Protein AF-A0A968XFL8-F1 (afdb_monomer_lite)

Sequence (64 aa):
HLYLASEENERQIEAVLADHGEWSIDRPDPRSCVAAFISKSGWVQVVPHQQEMDGFFMVRLKKA

Structure (mmCIF, N/CA/C/O backbone):
data_AF-A0A968XFL8-F1
#
_entry.id   AF-A0A968XFL8-F1
#
loop_
_atom_site.group_PDB
_atom_site.id
_atom_site.type_symbol
_atom_site.label_atom_id
_atom_site.label_alt_id
_atom_site.label_comp_id
_atom_site.label_asym_id
_atom_site.label_entity_id
_atom_site.label_seq_id
_atom_site.pdbx_PDB_ins_code
_atom_site.Cartn_x
_atom_site.Cartn_y
_atom_site.Cartn_z
_atom_site.occupancy
_atom_site.B_iso_or_equiv
_atom_site.auth_seq_id
_atom_site.auth_comp_id
_atom_site.auth_asym_id
_atom_site.auth_atom_id
_atom_sit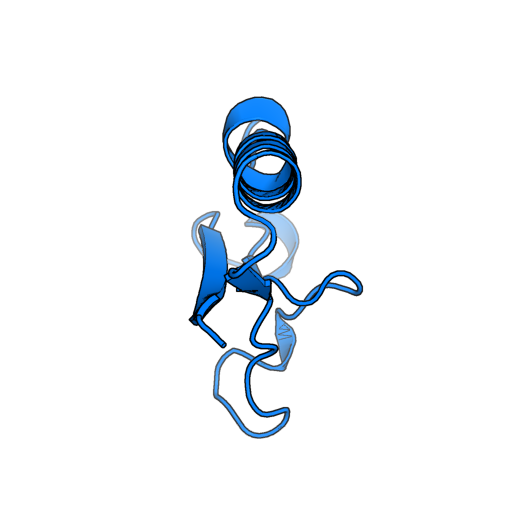e.pdbx_PDB_model_num
ATOM 1 N N . HIS A 1 1 ? 17.637 4.689 -12.012 1.00 50.19 1 HIS A N 1
ATOM 2 C CA . HIS A 1 1 ? 17.647 3.897 -10.762 1.00 50.19 1 HIS A CA 1
ATOM 3 C C . HIS A 1 1 ? 17.130 4.738 -9.584 1.00 50.19 1 HIS A C 1
ATOM 5 O O . HIS A 1 1 ? 17.781 4.803 -8.557 1.00 50.19 1 HIS A O 1
ATOM 11 N N . LEU A 1 2 ? 15.975 5.397 -9.754 1.00 54.28 2 LEU A N 1
ATOM 12 C CA . LEU A 1 2 ? 15.226 6.158 -8.739 1.00 54.28 2 LEU A CA 1
ATOM 13 C C . LEU A 1 2 ? 13.815 6.337 -9.324 1.00 54.28 2 LEU A C 1
ATOM 15 O O . LEU A 1 2 ? 13.498 7.381 -9.872 1.00 54.28 2 LEU A O 1
ATOM 19 N N . TYR A 1 3 ? 13.025 5.266 -9.378 1.00 58.19 3 TYR A N 1
ATOM 20 C CA . TYR A 1 3 ? 11.652 5.357 -9.906 1.00 58.19 3 TYR A CA 1
ATOM 21 C C . TYR A 1 3 ? 10.603 5.342 -8.794 1.00 58.19 3 TYR A C 1
ATOM 23 O O . TYR A 1 3 ? 9.482 5.781 -9.008 1.00 58.19 3 TYR A O 1
ATOM 31 N N . LEU A 1 4 ? 10.981 4.875 -7.602 1.00 62.16 4 LEU A N 1
ATOM 32 C CA . LEU A 1 4 ? 10.158 4.837 -6.401 1.00 62.16 4 LEU A CA 1
ATOM 33 C C . LEU A 1 4 ? 11.098 4.979 -5.201 1.00 62.16 4 LEU A C 1
ATOM 35 O O . LEU A 1 4 ? 11.759 4.015 -4.816 1.00 62.16 4 LEU A O 1
ATOM 39 N N . ALA A 1 5 ? 11.233 6.184 -4.654 1.00 73.56 5 ALA A N 1
ATOM 40 C CA . ALA A 1 5 ? 12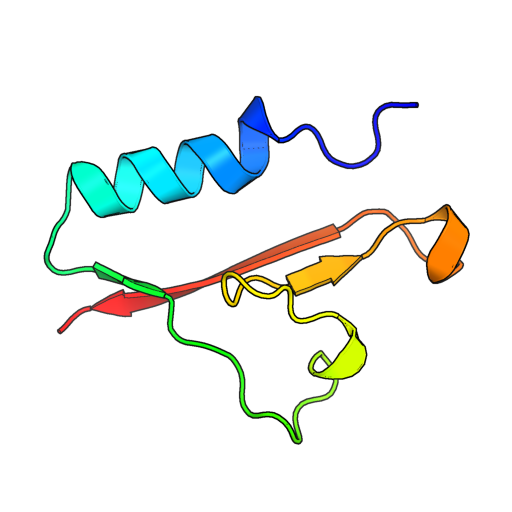.013 6.385 -3.441 1.00 73.56 5 ALA A CA 1
ATOM 41 C C . ALA A 1 5 ? 11.183 5.914 -2.237 1.00 73.56 5 ALA A C 1
ATOM 43 O O . ALA A 1 5 ? 10.195 6.550 -1.873 1.00 73.56 5 ALA A O 1
ATOM 44 N N . SER A 1 6 ? 11.574 4.801 -1.602 1.00 72.38 6 SER A N 1
ATOM 45 C CA . SER A 1 6 ? 10.886 4.283 -0.404 1.00 72.38 6 SER A CA 1
ATOM 46 C C . SER A 1 6 ? 10.796 5.311 0.733 1.00 72.38 6 SER A C 1
ATOM 48 O O . SER A 1 6 ? 9.886 5.236 1.554 1.00 72.38 6 SER A O 1
ATOM 50 N N . GLU A 1 7 ? 11.707 6.288 0.773 1.00 72.44 7 GLU A N 1
ATOM 51 C CA . GLU A 1 7 ? 11.716 7.370 1.764 1.00 72.44 7 GLU A CA 1
ATOM 52 C C . GLU A 1 7 ? 10.579 8.391 1.571 1.00 72.44 7 GLU A C 1
ATOM 54 O O . GLU A 1 7 ? 10.030 8.894 2.552 1.00 72.44 7 GLU A O 1
ATOM 59 N N . GLU A 1 8 ? 10.177 8.643 0.323 1.00 77.94 8 GLU A N 1
ATOM 60 C CA . GLU A 1 8 ? 9.059 9.537 -0.014 1.00 77.94 8 GLU A CA 1
ATOM 61 C C . GLU A 1 8 ? 7.705 8.811 0.007 1.00 77.94 8 GLU A C 1
ATOM 63 O O . GLU A 1 8 ? 6.671 9.439 0.211 1.00 77.94 8 GLU A O 1
ATOM 68 N N . ASN A 1 9 ? 7.706 7.486 -0.163 1.00 85.56 9 ASN A N 1
ATOM 69 C CA . ASN A 1 9 ? 6.488 6.688 -0.293 1.00 85.56 9 ASN A CA 1
ATOM 70 C C . ASN A 1 9 ? 6.187 5.888 0.981 1.00 85.56 9 ASN A C 1
ATOM 72 O O . ASN A 1 9 ? 5.437 6.325 1.851 1.00 85.56 9 ASN A O 1
ATOM 76 N N . GLU A 1 10 ? 6.783 4.704 1.101 1.00 88.00 10 GLU A N 1
ATOM 77 C CA . GLU A 1 10 ? 6.476 3.722 2.146 1.00 88.00 10 GLU A CA 1
ATOM 78 C C . GLU A 1 10 ? 6.707 4.306 3.543 1.00 88.00 10 GLU A C 1
ATOM 80 O O . GLU A 1 10 ? 5.822 4.230 4.394 1.00 88.00 10 GLU A O 1
ATOM 85 N N . ARG A 1 11 ? 7.837 4.996 3.749 1.00 88.38 11 ARG A N 1
ATOM 86 C CA . ARG A 1 11 ? 8.174 5.616 5.040 1.00 88.38 11 ARG A CA 1
ATOM 87 C C . ARG A 1 11 ? 7.216 6.725 5.460 1.00 88.38 11 ARG A C 1
ATOM 89 O O . ARG A 1 11 ? 6.946 6.859 6.650 1.00 88.38 11 ARG A O 1
ATOM 96 N N . GLN A 1 12 ? 6.695 7.509 4.516 1.00 89.81 12 GLN A N 1
ATOM 97 C CA . GLN A 1 12 ? 5.708 8.544 4.836 1.00 89.81 12 GLN A CA 1
ATOM 98 C C . GLN A 1 12 ? 4.393 7.908 5.293 1.00 89.81 12 GLN A C 1
ATOM 100 O O . GLN A 1 12 ? 3.795 8.353 6.269 1.00 89.81 12 GLN A O 1
ATOM 105 N N . ILE A 1 13 ? 3.969 6.825 4.637 1.00 91.38 13 ILE A N 1
ATOM 106 C CA . ILE A 1 13 ? 2.755 6.099 5.024 1.00 91.38 13 ILE A CA 1
ATOM 107 C C . ILE A 1 13 ? 2.927 5.410 6.377 1.00 91.38 13 ILE A C 1
ATOM 109 O O . ILE A 1 13 ? 2.031 5.491 7.214 1.00 91.38 13 ILE A O 1
ATOM 113 N N . GLU A 1 14 ? 4.075 4.783 6.627 1.00 91.25 14 GLU A N 1
ATOM 114 C CA . GLU A 1 14 ? 4.397 4.198 7.932 1.00 91.25 14 GLU A CA 1
ATOM 115 C C . GLU A 1 14 ? 4.374 5.250 9.049 1.00 91.25 14 GLU A C 1
ATOM 117 O O . GLU A 1 14 ? 3.792 4.999 10.103 1.00 91.25 14 GLU A O 1
ATOM 122 N N . ALA A 1 15 ? 4.933 6.442 8.810 1.00 91.50 15 ALA A N 1
ATOM 123 C CA . ALA A 1 15 ? 4.905 7.542 9.772 1.00 91.50 15 ALA A CA 1
ATOM 124 C C . ALA A 1 15 ? 3.474 8.029 1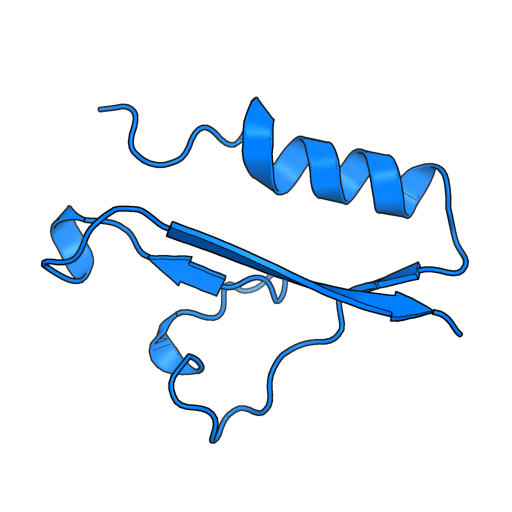0.060 1.00 91.50 15 ALA A C 1
ATOM 126 O O . ALA A 1 15 ? 3.105 8.174 11.223 1.00 91.50 15 ALA A O 1
ATOM 127 N N . VAL A 1 16 ? 2.646 8.216 9.025 1.00 90.62 16 VAL A N 1
ATOM 128 C CA . VAL A 1 16 ? 1.238 8.631 9.183 1.00 90.62 16 VAL A CA 1
ATOM 129 C C . VAL A 1 16 ? 0.440 7.604 9.987 1.00 90.62 16 VAL A C 1
ATOM 131 O O . VAL A 1 16 ? -0.328 7.981 10.867 1.00 90.62 16 VAL A O 1
ATOM 134 N N . LEU A 1 17 ? 0.622 6.310 9.714 1.00 92.44 17 LEU A N 1
ATOM 135 C CA . LEU A 1 17 ? -0.075 5.242 10.437 1.00 92.44 17 LEU A CA 1
ATOM 136 C C . LEU A 1 17 ? 0.401 5.108 11.890 1.00 92.44 17 LEU A C 1
ATOM 138 O O . LEU A 1 17 ? -0.384 4.713 12.751 1.00 92.44 17 LEU A O 1
ATOM 142 N N . ALA A 1 18 ? 1.668 5.426 12.167 1.00 92.19 18 ALA A N 1
ATOM 143 C CA . ALA A 1 18 ? 2.215 5.425 13.520 1.00 92.19 18 ALA A CA 1
ATOM 144 C C . ALA A 1 18 ? 1.718 6.617 14.355 1.00 92.19 18 ALA A C 1
ATOM 146 O O . ALA A 1 18 ? 1.438 6.444 15.540 1.00 92.19 18 ALA A O 1
ATOM 147 N N . ASP A 1 19 ? 1.595 7.802 13.749 1.00 94.31 19 ASP A N 1
ATOM 148 C CA . ASP A 1 19 ? 1.145 9.023 14.434 1.00 94.31 19 ASP A CA 1
ATOM 149 C C . ASP A 1 19 ? -0.387 9.084 14.580 1.00 94.31 19 ASP A C 1
ATOM 151 O O . ASP A 1 19 ? -0.912 9.625 15.553 1.00 94.31 19 ASP A O 1
ATOM 155 N N . HIS A 1 20 ? -1.122 8.462 13.651 1.00 90.94 20 HIS A N 1
ATOM 156 C CA . HIS A 1 20 ? -2.582 8.499 13.616 1.00 90.94 20 HIS A CA 1
ATOM 157 C C . HIS A 1 20 ? -3.207 7.097 13.575 1.00 90.94 20 HIS A C 1
ATOM 159 O O . HIS A 1 20 ? -3.634 6.606 12.526 1.00 90.94 20 HIS A O 1
ATOM 165 N N . GLY A 1 21 ? -3.329 6.473 14.751 1.00 90.00 21 GLY A N 1
ATOM 166 C CA . GLY A 1 21 ? -3.838 5.102 14.910 1.00 90.00 21 GLY A CA 1
ATOM 167 C C . GLY A 1 21 ? -5.297 4.870 14.485 1.00 90.00 21 GLY A C 1
ATOM 168 O O . GLY A 1 21 ? -5.742 3.727 14.419 1.00 90.00 21 GLY A O 1
ATOM 169 N N . GLU A 1 22 ? -6.058 5.926 14.188 1.00 94.69 22 GLU A N 1
ATOM 170 C CA . GLU A 1 22 ? -7.395 5.828 13.582 1.00 94.69 22 GLU A CA 1
ATOM 171 C C . GLU A 1 22 ? -7.383 5.454 12.091 1.00 94.69 22 GLU A C 1
ATOM 173 O O . GLU A 1 22 ? -8.423 5.073 11.547 1.00 94.69 22 GLU A O 1
ATOM 178 N N . TRP A 1 23 ? -6.239 5.600 11.417 1.00 95.06 23 TRP A N 1
ATOM 179 C CA . TRP A 1 23 ? -6.091 5.273 10.008 1.00 95.06 23 TRP A CA 1
ATOM 180 C C . TRP A 1 23 ? -5.543 3.865 9.839 1.00 95.06 23 TRP A C 1
ATOM 182 O O . TRP A 1 23 ? -4.685 3.393 10.579 1.00 95.06 23 TRP A O 1
ATOM 192 N N . SER A 1 24 ? -6.024 3.189 8.805 1.00 94.25 24 SER A N 1
ATOM 193 C CA . SER A 1 24 ? -5.503 1.892 8.388 1.00 94.25 24 SER A CA 1
ATOM 194 C C . SER A 1 24 ? -5.431 1.813 6.871 1.00 94.25 24 SER A C 1
ATOM 196 O O . SER A 1 24 ? -6.173 2.500 6.160 1.00 94.25 24 SER A O 1
ATOM 198 N N . ILE A 1 25 ? -4.535 0.962 6.365 1.00 94.69 25 ILE A N 1
ATOM 199 C CA . ILE A 1 25 ? -4.469 0.666 4.933 1.00 94.69 25 ILE A CA 1
ATOM 200 C C . ILE A 1 25 ? -5.749 -0.065 4.535 1.00 94.69 25 ILE A C 1
ATOM 202 O O . ILE A 1 25 ? -6.052 -1.156 5.026 1.00 94.69 25 ILE A O 1
ATOM 206 N N . ASP A 1 26 ? -6.487 0.528 3.606 1.00 94.75 26 ASP A N 1
ATOM 207 C CA . ASP A 1 26 ? -7.650 -0.094 3.004 1.00 94.75 26 ASP A CA 1
ATOM 208 C C . ASP A 1 26 ? -7.254 -0.785 1.705 1.00 94.75 26 ASP A C 1
ATOM 210 O O . ASP A 1 26 ? -7.209 -0.180 0.631 1.00 94.75 26 ASP A O 1
ATOM 214 N N . ARG A 1 27 ? -6.934 -2.074 1.827 1.00 93.06 27 ARG A N 1
ATOM 215 C CA . ARG A 1 27 ? -6.458 -2.888 0.710 1.00 93.06 27 ARG A CA 1
ATOM 216 C C . ARG A 1 27 ? -7.488 -2.870 -0.438 1.00 93.06 27 ARG A C 1
ATOM 218 O O . ARG A 1 27 ? -8.656 -3.178 -0.186 1.00 93.06 27 ARG A O 1
ATOM 225 N N . PRO A 1 28 ? -7.094 -2.531 -1.682 1.00 90.12 28 PRO A N 1
ATOM 226 C CA . PRO A 1 28 ? -8.026 -2.520 -2.808 1.00 90.12 28 PRO A CA 1
ATOM 227 C C . PRO A 1 28 ? -8.651 -3.902 -3.065 1.00 90.12 28 PRO A C 1
ATOM 229 O O . PRO A 1 28 ? -8.041 -4.928 -2.762 1.00 90.12 28 PRO A O 1
ATOM 232 N N . ASP A 1 29 ? -9.860 -3.930 -3.646 1.00 90.94 29 ASP A N 1
ATOM 233 C CA . ASP A 1 29 ? -10.543 -5.184 -4.010 1.00 90.94 29 ASP A CA 1
ATOM 234 C C . ASP A 1 29 ? -9.645 -5.995 -4.973 1.00 90.94 29 ASP A C 1
ATOM 236 O O . ASP A 1 29 ? -9.156 -5.426 -5.959 1.00 90.94 29 ASP A O 1
ATOM 240 N N . PRO A 1 30 ? -9.438 -7.306 -4.746 1.00 87.81 30 PRO A N 1
ATOM 241 C CA . PRO A 1 30 ? -8.667 -8.170 -5.645 1.00 87.81 30 PRO A CA 1
ATOM 242 C C . PRO A 1 30 ? -9.191 -8.249 -7.089 1.00 87.81 30 PRO A C 1
ATOM 244 O O . PRO A 1 30 ? -8.487 -8.738 -7.965 1.00 87.81 30 PRO A O 1
ATOM 247 N N . ARG A 1 31 ? -10.418 -7.794 -7.355 1.00 91.62 31 ARG A N 1
ATOM 248 C CA . ARG A 1 31 ? -11.026 -7.703 -8.694 1.00 91.62 31 ARG A CA 1
ATOM 249 C C . ARG A 1 31 ? -10.869 -6.320 -9.332 1.00 91.62 31 ARG A C 1
ATOM 251 O O . ARG A 1 31 ? -11.352 -6.105 -10.439 1.00 91.62 31 ARG A O 1
ATOM 258 N N . SER A 1 32 ? -10.254 -5.364 -8.636 1.00 89.25 32 SER A N 1
ATOM 259 C CA . SER A 1 32 ? -10.000 -4.026 -9.175 1.00 89.25 32 SER A CA 1
ATOM 260 C C . SER A 1 32 ? -8.921 -4.049 -10.260 1.00 89.25 32 SER A C 1
ATOM 262 O O . SER A 1 32 ? -8.073 -4.938 -10.301 1.00 89.25 32 SER A O 1
ATOM 264 N N . CYS A 1 33 ? -8.904 -3.027 -11.119 1.00 89.81 33 CYS A N 1
ATOM 265 C CA . CYS A 1 33 ? -7.892 -2.889 -12.171 1.00 89.81 33 CYS A CA 1
ATOM 266 C C . CYS A 1 33 ? -6.455 -2.763 -11.633 1.00 89.81 33 CYS A C 1
ATOM 268 O O . CYS A 1 33 ? -5.508 -3.020 -12.368 1.00 89.81 33 CYS A O 1
ATOM 270 N N . VAL A 1 34 ? -6.288 -2.403 -10.356 1.00 90.25 34 VAL A N 1
ATOM 271 C CA . VAL A 1 34 ? -4.977 -2.265 -9.709 1.00 90.25 34 VAL A CA 1
ATOM 272 C C . VAL A 1 34 ? -4.520 -3.533 -8.988 1.00 90.25 34 VAL A C 1
ATOM 274 O O . VAL A 1 34 ? -3.426 -3.548 -8.431 1.00 90.25 34 VAL A O 1
ATOM 277 N N . ALA A 1 35 ? -5.327 -4.600 -8.991 1.00 91.00 35 ALA A N 1
ATOM 278 C CA . ALA A 1 35 ? -5.070 -5.811 -8.214 1.00 91.00 35 ALA A CA 1
ATOM 279 C C . ALA A 1 35 ? -3.709 -6.458 -8.510 1.00 91.00 35 ALA A C 1
ATOM 281 O O . ALA A 1 35 ? -3.033 -6.914 -7.589 1.00 91.00 35 ALA A O 1
ATOM 282 N N . ALA A 1 36 ? -3.279 -6.433 -9.775 1.00 90.25 36 ALA A N 1
ATOM 283 C CA . ALA A 1 36 ? -1.990 -6.971 -10.212 1.00 90.25 36 ALA A CA 1
ATOM 284 C C . ALA A 1 36 ? -0.775 -6.222 -9.633 1.00 90.25 36 ALA A C 1
ATOM 286 O O . ALA A 1 36 ? 0.337 -6.743 -9.653 1.00 90.25 36 ALA A O 1
ATOM 287 N N . PHE A 1 37 ? -0.986 -5.014 -9.112 1.00 91.00 37 PHE A N 1
ATOM 288 C CA . PHE A 1 37 ? 0.062 -4.122 -8.623 1.00 91.00 37 PHE A CA 1
ATOM 289 C C . PHE A 1 37 ? 0.053 -3.988 -7.093 1.00 91.00 37 PHE A C 1
ATOM 291 O O . PHE A 1 37 ? 0.830 -3.210 -6.540 1.00 91.00 37 PHE A O 1
ATOM 298 N N . ILE A 1 38 ? -0.833 -4.708 -6.392 1.00 91.62 38 ILE A N 1
ATOM 299 C CA . ILE A 1 38 ? -0.935 -4.648 -4.930 1.00 91.62 38 ILE A CA 1
ATOM 300 C C . ILE A 1 38 ? 0.264 -5.369 -4.301 1.00 91.62 38 ILE A C 1
ATOM 302 O O . ILE A 1 38 ? 0.463 -6.572 -4.478 1.00 91.62 38 ILE A O 1
ATOM 306 N N . SER A 1 39 ? 1.036 -4.640 -3.500 1.00 89.69 39 SER A N 1
ATOM 307 C CA . SER A 1 39 ? 2.137 -5.166 -2.699 1.00 89.69 39 SER A CA 1
ATOM 308 C C . SER A 1 39 ? 1.629 -6.040 -1.549 1.00 89.69 39 SER A C 1
ATOM 310 O O . SER A 1 39 ? 0.448 -6.034 -1.184 1.00 89.69 39 SER A O 1
ATOM 312 N N . LYS A 1 40 ? 2.533 -6.777 -0.892 1.00 87.62 40 LYS A N 1
ATOM 313 C CA . LYS A 1 40 ? 2.179 -7.548 0.313 1.00 87.62 40 LYS A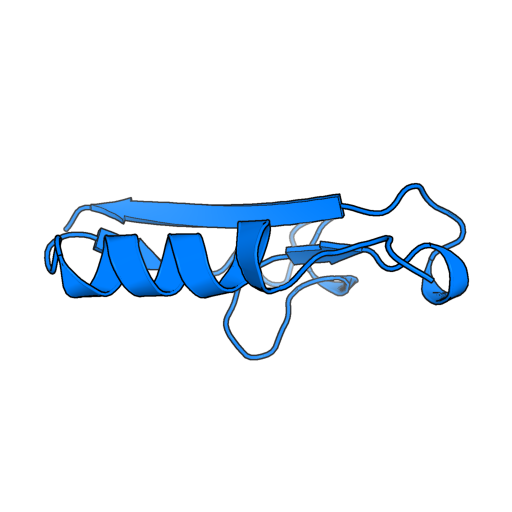 CA 1
ATOM 314 C C . LYS A 1 40 ? 1.622 -6.650 1.427 1.00 87.62 40 LYS A C 1
ATOM 316 O O . LYS A 1 40 ? 0.661 -7.062 2.080 1.00 87.62 40 LYS A O 1
ATOM 321 N N . SER A 1 41 ? 2.137 -5.427 1.549 1.00 89.12 41 SER A N 1
ATOM 322 C CA . SER A 1 41 ? 1.716 -4.408 2.521 1.00 89.12 41 SER A CA 1
ATOM 323 C C . SER A 1 41 ? 0.384 -3.729 2.174 1.00 89.12 41 SER A C 1
ATOM 325 O O . SER A 1 41 ? -0.201 -3.064 3.020 1.00 89.12 41 SER A O 1
ATOM 327 N N . GLY A 1 42 ? -0.148 -3.936 0.964 1.00 90.94 42 GLY A N 1
ATOM 328 C CA . GLY A 1 42 ? -1.493 -3.496 0.578 1.00 90.94 42 GLY A CA 1
ATOM 329 C C . GLY A 1 42 ? -1.568 -2.161 -0.169 1.00 90.94 42 GLY A C 1
ATOM 330 O O . GLY A 1 42 ? -2.658 -1.791 -0.601 1.00 90.94 42 GLY A O 1
ATOM 331 N N . TRP A 1 43 ? -0.442 -1.476 -0.375 1.00 92.62 43 TRP A N 1
ATOM 332 C CA . TRP A 1 43 ? -0.326 -0.376 -1.338 1.00 92.62 43 TRP A CA 1
ATOM 333 C C . TRP A 1 43 ? -0.109 -0.894 -2.761 1.00 92.62 43 TRP A C 1
ATOM 335 O O . TRP A 1 43 ? 0.317 -2.026 -2.968 1.00 92.62 43 TRP A O 1
ATOM 345 N N . VAL A 1 44 ? -0.401 -0.059 -3.747 1.00 91.38 44 VAL A N 1
ATOM 346 C CA . VAL A 1 44 ? -0.160 -0.305 -5.168 1.00 91.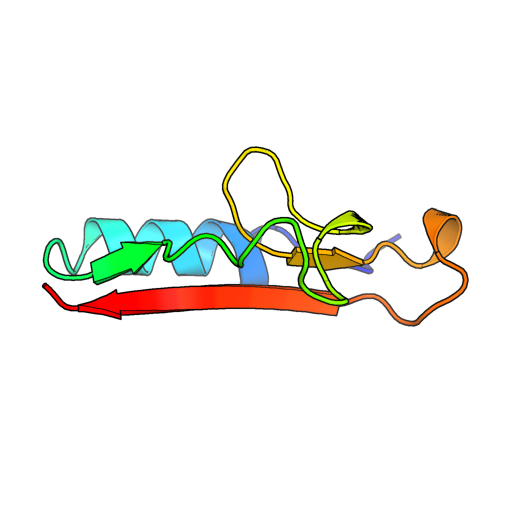38 44 VAL A CA 1
ATOM 347 C C . VAL A 1 44 ? 1.199 0.259 -5.552 1.00 91.38 44 VAL A C 1
ATOM 349 O O . VAL A 1 44 ? 1.512 1.405 -5.232 1.00 91.38 44 VAL A O 1
ATOM 352 N N . GLN A 1 45 ? 1.980 -0.538 -6.273 1.00 90.50 45 GLN A N 1
ATOM 353 C CA . GLN A 1 45 ? 3.291 -0.145 -6.762 1.00 90.50 45 GLN A CA 1
ATOM 354 C C . GLN A 1 45 ? 3.474 -0.581 -8.216 1.00 90.50 45 GLN A C 1
ATOM 356 O O . GLN A 1 45 ? 3.408 -1.768 -8.533 1.00 90.50 45 GLN A O 1
ATOM 361 N N . VAL A 1 46 ? 3.732 0.387 -9.091 1.00 87.06 46 VAL A N 1
ATOM 362 C CA . VAL A 1 46 ? 4.052 0.175 -10.506 1.00 87.06 46 VAL A CA 1
ATOM 363 C C . VAL A 1 46 ? 5.529 0.496 -10.707 1.00 87.06 46 VAL A C 1
ATOM 365 O O . VAL A 1 46 ? 5.986 1.594 -10.391 1.00 87.06 46 VAL A O 1
ATOM 368 N N . VAL A 1 47 ? 6.285 -0.481 -11.199 1.00 83.81 47 VAL A N 1
ATOM 369 C CA . VAL A 1 47 ? 7.729 -0.417 -11.428 1.00 83.81 47 VAL A CA 1
ATOM 370 C C . VAL A 1 47 ? 7.993 -0.339 -12.937 1.00 83.81 47 VAL A C 1
ATOM 372 O O . VAL A 1 47 ? 7.730 -1.296 -13.661 1.00 83.81 47 VAL A O 1
ATOM 375 N N . PRO A 1 48 ? 8.609 0.732 -13.455 1.00 78.19 48 PRO A N 1
ATOM 376 C CA . PRO A 1 48 ? 8.643 0.954 -14.901 1.00 78.19 48 PRO A CA 1
ATOM 377 C C . PRO A 1 48 ? 9.154 -0.207 -15.748 1.00 78.19 48 PRO A C 1
ATOM 379 O O . PRO A 1 48 ? 8.580 -0.551 -16.775 1.00 78.19 48 PRO A O 1
ATOM 382 N N . HIS A 1 49 ? 10.201 -0.876 -15.271 1.00 77.31 49 HIS A N 1
ATOM 383 C CA . HIS A 1 49 ? 10.842 -1.977 -15.987 1.00 77.31 49 HIS A CA 1
ATOM 384 C C . HIS A 1 49 ? 10.079 -3.309 -15.937 1.00 77.31 49 HIS A C 1
ATOM 386 O O . HIS A 1 49 ? 10.458 -4.238 -16.640 1.00 77.31 49 HIS A O 1
ATOM 392 N N . GLN A 1 50 ? 9.049 -3.433 -15.099 1.00 81.00 50 GLN A N 1
ATOM 393 C CA . GLN A 1 50 ? 8.225 -4.642 -15.012 1.00 81.00 50 GLN A CA 1
ATOM 394 C C . GLN A 1 50 ? 6.873 -4.475 -15.704 1.00 81.00 50 GLN A C 1
ATOM 396 O O . GLN A 1 50 ? 6.290 -5.469 -16.127 1.00 81.00 50 GLN A O 1
ATOM 401 N N . GLN A 1 51 ? 6.365 -3.244 -15.780 1.00 79.69 51 GLN A N 1
ATOM 402 C CA . GLN A 1 51 ? 5.017 -2.969 -16.270 1.00 79.69 51 GLN A CA 1
ATOM 403 C C . GLN A 1 51 ? 4.973 -2.113 -17.545 1.00 79.69 51 GLN A C 1
ATOM 405 O O . GLN A 1 51 ? 3.878 -1.873 -18.035 1.00 79.69 51 GLN A O 1
ATOM 410 N N . GLU A 1 52 ? 6.115 -1.661 -18.086 1.00 81.69 52 GLU A N 1
ATOM 411 C CA . GLU A 1 52 ? 6.183 -0.775 -19.270 1.00 81.69 52 GLU A CA 1
ATOM 412 C C . GLU A 1 52 ? 5.310 0.487 -19.120 1.00 81.69 52 GLU A C 1
ATOM 414 O O . GLU A 1 52 ? 4.701 0.989 -20.062 1.00 81.69 52 GLU A O 1
ATOM 419 N N . MET A 1 53 ? 5.247 0.996 -17.891 1.00 82.44 53 MET A N 1
ATOM 420 C CA . MET A 1 53 ? 4.467 2.162 -17.482 1.00 82.44 53 MET A CA 1
ATOM 421 C C . MET A 1 53 ? 5.343 3.108 -16.660 1.00 82.44 53 MET A C 1
ATOM 423 O O . MET A 1 53 ? 6.401 2.716 -16.173 1.00 82.44 53 MET A O 1
ATOM 427 N N . ASP A 1 54 ? 4.903 4.346 -16.453 1.00 82.94 54 ASP A N 1
ATOM 428 C CA . ASP A 1 54 ? 5.580 5.234 -15.508 1.00 82.94 54 ASP A CA 1
ATOM 429 C C . ASP A 1 54 ? 5.507 4.692 -14.073 1.00 82.94 54 ASP A C 1
ATOM 431 O O . ASP A 1 54 ? 4.579 3.975 -13.686 1.00 82.94 54 ASP A O 1
ATOM 435 N N . GLY A 1 55 ? 6.520 5.030 -13.274 1.00 84.94 55 GLY A N 1
ATOM 436 C CA . GLY A 1 55 ? 6.634 4.561 -11.899 1.00 84.94 55 GLY A CA 1
ATOM 437 C C . GLY A 1 55 ? 5.567 5.217 -11.042 1.00 84.94 55 GLY A C 1
ATOM 438 O O . GLY A 1 55 ? 5.427 6.439 -11.063 1.00 84.94 55 GLY A O 1
ATOM 439 N N . PHE A 1 56 ? 4.811 4.418 -10.293 1.00 87.31 56 PHE A N 1
ATOM 440 C CA . PHE A 1 56 ? 3.689 4.931 -9.516 1.00 87.31 56 PHE A CA 1
ATOM 441 C C . PHE A 1 56 ? 3.555 4.237 -8.164 1.00 87.31 56 PHE A C 1
ATOM 443 O O . PHE A 1 56 ? 3.726 3.022 -8.054 1.00 87.31 56 PHE A O 1
ATOM 450 N N . PHE A 1 57 ? 3.204 5.014 -7.140 1.00 91.31 57 PHE A N 1
ATOM 451 C CA . PHE A 1 57 ? 2.877 4.531 -5.804 1.00 91.31 57 PHE A CA 1
ATOM 452 C C . PHE A 1 57 ? 1.496 5.047 -5.400 1.00 91.31 57 PHE A C 1
ATOM 454 O O . PHE A 1 57 ? 1.217 6.240 -5.506 1.00 91.31 57 PHE A O 1
ATOM 461 N N . MET A 1 58 ? 0.632 4.153 -4.921 1.00 92.62 58 MET A N 1
ATOM 462 C CA . MET A 1 58 ? -0.678 4.504 -4.372 1.00 92.62 58 MET A CA 1
ATOM 463 C C . MET A 1 58 ? -0.910 3.773 -3.066 1.00 92.62 58 MET A C 1
ATOM 465 O O . MET A 1 58 ? -0.730 2.562 -2.992 1.00 92.62 58 MET A O 1
ATOM 469 N N . VAL A 1 59 ? -1.478 4.452 -2.083 1.00 93.81 59 VAL A N 1
ATOM 470 C CA . VAL A 1 59 ? -2.118 3.783 -0.953 1.00 93.81 59 VAL A CA 1
ATOM 471 C C . VAL A 1 59 ? -3.502 4.375 -0.752 1.00 93.81 59 VAL A C 1
ATOM 473 O O . VAL A 1 59 ? -3.703 5.577 -0.919 1.00 93.81 59 VAL A O 1
ATOM 476 N N . ARG A 1 60 ? -4.468 3.526 -0.404 1.00 93.75 60 ARG A N 1
ATOM 477 C CA . ARG A 1 60 ? -5.769 3.978 0.081 1.00 93.75 60 ARG A CA 1
ATOM 478 C C . ARG A 1 60 ? -5.797 3.808 1.589 1.00 93.75 60 ARG A C 1
ATOM 480 O O . ARG A 1 60 ? -5.501 2.727 2.094 1.00 93.75 60 ARG A O 1
ATOM 487 N N . LEU A 1 61 ? -6.146 4.876 2.293 1.00 94.00 61 LEU A N 1
ATOM 488 C CA . LEU A 1 61 ? -6.332 4.865 3.737 1.00 94.00 61 LEU A CA 1
ATOM 489 C C . LEU A 1 61 ? -7.821 4.977 4.050 1.00 94.00 61 LEU A C 1
ATOM 491 O O . LEU A 1 61 ? -8.559 5.671 3.348 1.00 94.00 61 LEU A O 1
ATOM 495 N N . LYS A 1 62 ? -8.252 4.310 5.115 1.00 94.38 62 LYS A N 1
ATOM 496 C CA . LYS A 1 62 ? -9.576 4.502 5.709 1.00 94.38 62 LYS A CA 1
ATOM 497 C C . LYS A 1 62 ? -9.434 4.888 7.167 1.00 94.38 62 LYS A C 1
ATOM 499 O O . LYS A 1 62 ? -8.540 4.388 7.851 1.00 94.38 62 LYS A O 1
ATOM 504 N N . LYS A 1 63 ? -10.340 5.746 7.617 1.00 93.56 63 LYS A N 1
ATOM 505 C CA . LYS A 1 63 ? -10.523 6.058 9.028 1.00 93.56 63 LYS A CA 1
ATOM 506 C C . LYS A 1 63 ? -11.567 5.108 9.616 1.00 93.56 63 LYS A C 1
ATOM 508 O O . LYS A 1 63 ? -12.523 4.775 8.911 1.00 93.56 63 LYS A O 1
ATOM 513 N N . ALA A 1 64 ? -11.339 4.652 10.845 1.00 82.31 64 ALA A N 1
ATOM 514 C CA . ALA A 1 64 ? -12.322 3.897 11.626 1.00 82.31 64 ALA A CA 1
ATOM 515 C C . ALA A 1 64 ? -13.572 4.730 11.955 1.00 82.31 64 ALA A C 1
ATOM 517 O O . ALA A 1 64 ? -13.433 5.964 12.136 1.00 82.31 64 ALA A O 1
#

Foldseek 3Di:
DPQDDCVVAVVVVVVCCVVDVQKDFDADDCPDPQNVQQDPRRWGWDDCVVHVDRTDTGTDMDGD

Sec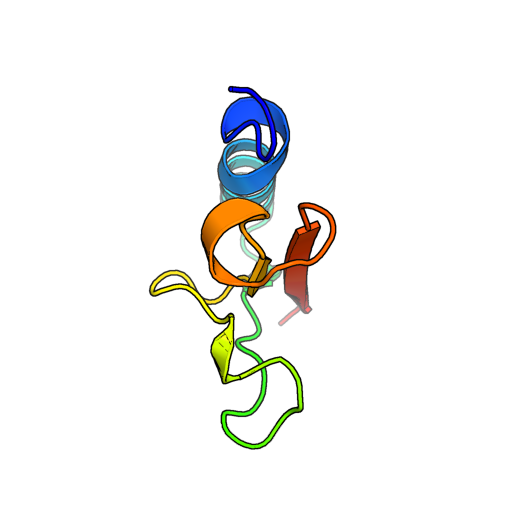ondary structure (DSSP, 8-state):
--SS-TTTTHHHHHHHHHH-TTEEE-PPPTTSTTGGGB-TTS-EEE-HHHHSS--EEE--EEE-

pLDDT: mean 86.43, std 9.66, range [50.19, 95.06]

Radius of gyration: 12.49 Å; chains: 1; bounding box: 30×18×34 Å